Protein AF-A0A0P8YXM4-F1 (afdb_monomer_lite)

Structure (mmCIF, N/CA/C/O backbone):
data_AF-A0A0P8YXM4-F1
#
_entry.id   AF-A0A0P8YXM4-F1
#
loop_
_atom_site.group_PDB
_atom_site.id
_atom_site.type_symbol
_atom_site.label_atom_id
_atom_site.label_alt_id
_atom_site.label_comp_id
_atom_site.label_asym_id
_atom_site.label_entity_id
_atom_site.label_seq_id
_atom_site.pdbx_PDB_ins_code
_atom_site.Cartn_x
_atom_site.Cartn_y
_atom_site.Cartn_z
_atom_site.occupancy
_atom_site.B_iso_or_equiv
_atom_site.auth_seq_id
_atom_site.auth_comp_id
_atom_site.auth_asym_id
_atom_site.auth_atom_id
_atom_site.pdbx_PDB_model_num
ATOM 1 N N . MET A 1 1 ? 13.295 -24.618 -1.207 1.00 39.91 1 MET A N 1
ATOM 2 C CA . MET A 1 1 ? 12.733 -23.736 -0.164 1.00 39.91 1 MET A CA 1
ATOM 3 C C . MET A 1 1 ? 11.911 -22.681 -0.878 1.00 39.91 1 MET A C 1
ATOM 5 O O . MET A 1 1 ? 12.502 -21.823 -1.519 1.00 39.91 1 MET A O 1
ATOM 9 N N . ASP A 1 2 ? 10.583 -22.787 -0.838 1.00 53.12 2 ASP A N 1
ATOM 10 C CA . ASP A 1 2 ? 9.690 -21.793 -1.444 1.00 53.12 2 ASP A CA 1
ATOM 11 C C . ASP A 1 2 ? 9.523 -20.622 -0.479 1.00 53.12 2 ASP A C 1
ATOM 13 O O . ASP A 1 2 ? 8.840 -20.731 0.539 1.00 53.12 2 ASP A O 1
ATOM 17 N N . PHE A 1 3 ? 10.178 -19.502 -0.775 1.00 53.00 3 PHE A N 1
ATOM 18 C CA . PHE A 1 3 ? 9.963 -18.261 -0.044 1.00 53.00 3 PHE A CA 1
ATOM 19 C C . PHE A 1 3 ? 8.540 -17.758 -0.323 1.00 53.00 3 PHE A C 1
ATOM 21 O O . PHE A 1 3 ? 8.241 -17.307 -1.429 1.00 53.00 3 PHE A O 1
ATOM 28 N N . ARG A 1 4 ? 7.653 -17.852 0.672 1.00 58.88 4 ARG A N 1
ATOM 29 C CA . ARG A 1 4 ? 6.329 -17.220 0.655 1.00 58.88 4 ARG A CA 1
ATOM 30 C C . ARG A 1 4 ? 6.375 -16.024 1.601 1.00 58.88 4 ARG A C 1
ATOM 32 O O . ARG A 1 4 ? 6.383 -16.238 2.811 1.00 58.88 4 ARG A O 1
ATOM 39 N N . PRO A 1 5 ? 6.473 -14.789 1.093 1.00 60.66 5 PRO A N 1
ATOM 40 C CA . PRO A 1 5 ? 6.457 -13.632 1.969 1.00 60.66 5 PRO A CA 1
ATOM 41 C C . PRO A 1 5 ? 5.107 -13.553 2.690 1.00 60.66 5 PRO A C 1
ATOM 43 O O . PRO A 1 5 ? 4.067 -13.743 2.065 1.00 60.66 5 PRO A O 1
ATOM 46 N N . PHE A 1 6 ? 5.128 -13.236 3.987 1.00 73.19 6 PHE A N 1
ATOM 47 C CA . PHE A 1 6 ? 3.941 -12.997 4.829 1.00 73.19 6 PHE A CA 1
ATOM 48 C C . PHE A 1 6 ? 3.140 -11.745 4.423 1.00 73.19 6 PHE A C 1
ATOM 50 O O . PHE A 1 6 ? 2.269 -11.289 5.147 1.00 73.19 6 PHE A O 1
ATOM 57 N 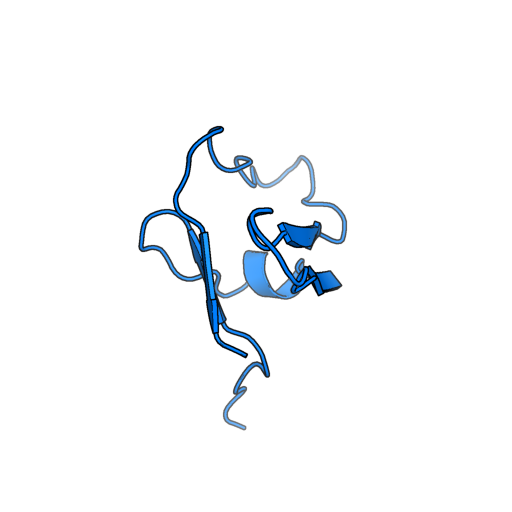N . THR A 1 7 ? 3.509 -11.108 3.315 1.00 79.75 7 THR A N 1
ATOM 58 C CA . THR A 1 7 ? 2.905 -9.878 2.822 1.00 79.75 7 THR A CA 1
ATOM 59 C C . THR A 1 7 ? 3.236 -9.733 1.345 1.00 79.75 7 THR A C 1
ATOM 61 O O . THR A 1 7 ? 4.394 -9.889 0.947 1.00 79.75 7 THR A O 1
ATOM 64 N N . ARG A 1 8 ? 2.242 -9.391 0.524 1.00 87.25 8 ARG A N 1
ATOM 65 C CA . ARG A 1 8 ? 2.438 -8.952 -0.859 1.00 87.25 8 ARG A CA 1
ATOM 66 C C . ARG A 1 8 ? 2.007 -7.501 -0.992 1.00 87.25 8 ARG A C 1
ATOM 68 O O . ARG A 1 8 ? 0.866 -7.156 -0.714 1.00 87.25 8 ARG A O 1
ATOM 75 N N . VAL A 1 9 ? 2.919 -6.666 -1.475 1.00 86.44 9 VAL A N 1
ATOM 76 C CA . VAL A 1 9 ? 2.640 -5.266 -1.803 1.00 86.44 9 VAL A CA 1
ATOM 77 C C . VAL A 1 9 ? 2.675 -5.113 -3.317 1.00 86.44 9 VAL A C 1
ATOM 79 O O . VAL A 1 9 ? 3.630 -5.542 -3.963 1.00 86.44 9 VAL A O 1
ATOM 82 N N . THR A 1 10 ? 1.636 -4.514 -3.882 1.00 88.44 10 THR A N 1
ATOM 83 C CA . THR A 1 10 ? 1.499 -4.227 -5.313 1.00 88.44 10 THR A CA 1
ATOM 84 C C . THR A 1 10 ? 1.297 -2.730 -5.492 1.00 88.44 10 THR A C 1
ATOM 86 O O . THR A 1 10 ? 0.471 -2.147 -4.797 1.00 88.44 10 THR A O 1
ATOM 89 N N . ILE A 1 11 ? 2.045 -2.114 -6.405 1.00 86.75 11 ILE A N 1
ATOM 90 C CA . ILE A 1 11 ? 1.988 -0.676 -6.694 1.00 86.75 11 ILE A CA 1
ATOM 91 C C . ILE A 1 11 ? 1.655 -0.505 -8.177 1.00 86.75 11 ILE A C 1
ATOM 93 O O . ILE A 1 11 ? 2.382 -1.029 -9.019 1.00 86.75 11 ILE A O 1
ATOM 97 N N . ASN A 1 12 ? 0.557 0.181 -8.510 1.00 88.44 12 ASN A N 1
ATOM 98 C CA . ASN A 1 12 ? 0.043 0.325 -9.884 1.00 88.44 12 ASN A CA 1
ATOM 99 C C . ASN A 1 12 ? -0.039 -1.017 -10.644 1.00 88.44 12 ASN A C 1
ATOM 101 O O . ASN A 1 12 ? 0.367 -1.130 -11.800 1.00 88.44 12 ASN A O 1
ATOM 105 N N . GLY A 1 13 ? -0.496 -2.073 -9.965 1.00 86.62 13 GLY A N 1
ATOM 106 C CA . GLY A 1 13 ? -0.590 -3.424 -10.534 1.00 86.62 13 GLY A CA 1
ATOM 107 C C . GLY A 1 13 ? 0.734 -4.199 -10.625 1.00 86.62 13 GLY A C 1
ATOM 108 O O . GLY A 1 13 ? 0.719 -5.377 -10.980 1.00 86.62 13 GLY A O 1
ATOM 109 N N . VAL A 1 14 ? 1.873 -3.600 -10.260 1.00 84.94 14 VAL A N 1
ATOM 110 C CA . VAL A 1 14 ? 3.186 -4.262 -10.254 1.00 84.94 14 VAL A CA 1
ATOM 111 C C . VAL A 1 14 ? 3.533 -4.735 -8.845 1.00 84.94 14 VAL A C 1
ATOM 113 O O . VAL A 1 14 ? 3.684 -3.938 -7.919 1.00 84.94 14 VAL A O 1
ATOM 116 N N . ALA A 1 15 ? 3.672 -6.049 -8.671 1.00 85.25 15 ALA A N 1
ATOM 117 C CA . ALA A 1 15 ? 4.063 -6.630 -7.391 1.00 85.25 15 ALA A CA 1
ATOM 118 C C . ALA A 1 15 ? 5.519 -6.277 -7.043 1.00 85.25 15 ALA A C 1
ATOM 120 O O . ALA A 1 15 ? 6.428 -6.437 -7.866 1.00 85.25 15 ALA A O 1
ATOM 121 N N . LEU A 1 16 ? 5.758 -5.863 -5.796 1.00 82.50 16 LEU A N 1
ATOM 122 C CA . LEU A 1 16 ? 7.108 -5.720 -5.262 1.00 82.50 16 LEU A CA 1
ATOM 123 C C . LEU A 1 16 ? 7.751 -7.103 -5.164 1.00 82.50 16 LEU A C 1
ATOM 125 O O . LEU A 1 16 ? 7.278 -7.986 -4.451 1.00 82.50 16 LEU A O 1
ATOM 129 N N . THR A 1 17 ? 8.847 -7.289 -5.891 1.00 80.88 17 THR A N 1
ATOM 130 C CA . THR A 1 17 ? 9.584 -8.555 -5.942 1.00 80.88 17 THR A CA 1
ATOM 131 C C . THR A 1 17 ? 11.091 -8.319 -5.866 1.00 80.88 17 THR A C 1
ATOM 133 O O . THR A 1 17 ? 11.588 -7.201 -6.045 1.00 80.88 17 THR A O 1
ATOM 136 N N . GLY A 1 18 ? 11.837 -9.387 -5.568 1.00 79.25 18 GLY A N 1
ATOM 137 C CA . GLY A 1 18 ? 13.298 -9.387 -5.588 1.00 79.25 18 GLY A CA 1
ATOM 138 C C . GLY A 1 18 ? 13.912 -8.354 -4.641 1.00 79.25 18 GLY A C 1
ATOM 139 O O . GLY A 1 18 ? 13.610 -8.327 -3.451 1.00 79.25 18 GLY A O 1
ATOM 140 N N . PHE A 1 19 ? 14.786 -7.503 -5.181 1.00 75.75 19 PHE A N 1
ATOM 141 C CA . PHE A 1 19 ? 15.531 -6.512 -4.402 1.00 75.75 19 PHE A CA 1
ATOM 142 C C . PHE A 1 19 ? 14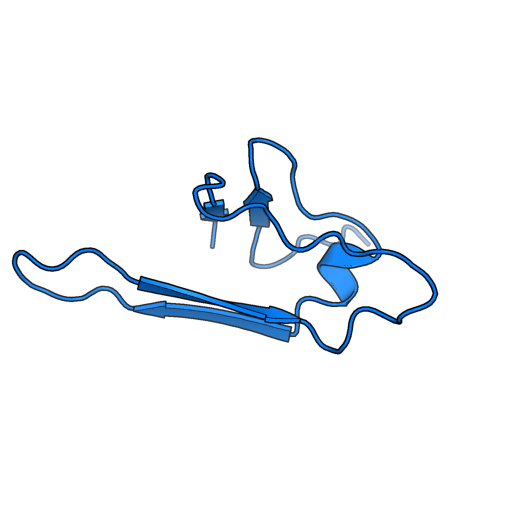.627 -5.485 -3.712 1.00 75.75 19 PHE A C 1
ATOM 144 O O . PHE A 1 19 ? 14.893 -5.107 -2.582 1.00 75.75 19 PHE A O 1
ATOM 151 N N . LEU A 1 20 ? 13.542 -5.043 -4.354 1.00 74.31 20 LEU A N 1
ATOM 152 C CA . LEU A 1 20 ? 12.653 -4.049 -3.744 1.00 74.31 20 LEU A CA 1
ATOM 153 C C . LEU A 1 20 ? 11.905 -4.622 -2.545 1.00 74.31 20 LEU A C 1
ATOM 155 O O . LEU A 1 20 ? 11.772 -3.954 -1.525 1.00 74.31 20 LEU A O 1
ATOM 159 N N . PHE A 1 21 ? 11.483 -5.882 -2.651 1.00 79.19 21 PHE A N 1
ATOM 160 C CA . PHE A 1 21 ? 10.885 -6.586 -1.528 1.00 79.19 21 PHE A CA 1
ATOM 161 C C . PHE A 1 21 ? 11.896 -6.802 -0.394 1.00 79.19 21 PHE A C 1
ATOM 163 O O . PHE A 1 21 ? 11.545 -6.645 0.767 1.00 79.19 21 PHE A O 1
ATOM 170 N N . SER A 1 22 ? 13.167 -7.092 -0.698 1.00 80.56 22 SER A N 1
ATOM 171 C CA . SER A 1 22 ? 14.189 -7.242 0.350 1.00 80.56 22 SER A CA 1
ATOM 172 C C . SER A 1 22 ? 14.538 -5.938 1.071 1.00 80.56 22 SER A C 1
ATOM 174 O O . SER A 1 22 ? 15.129 -5.987 2.146 1.00 80.56 22 SER A O 1
ATOM 176 N N . GLN A 1 23 ? 14.184 -4.782 0.496 1.00 81.31 23 GLN A N 1
ATOM 177 C CA . GLN A 1 23 ? 14.305 -3.486 1.163 1.00 81.31 23 GLN A CA 1
ATOM 178 C C . GLN A 1 23 ? 13.075 -3.130 2.005 1.00 81.31 23 GLN A C 1
ATOM 180 O O . GLN A 1 23 ? 13.135 -2.138 2.722 1.00 81.31 23 GLN A O 1
ATOM 185 N N . LEU A 1 24 ? 11.969 -3.874 1.928 1.00 82.94 24 LEU A N 1
ATOM 186 C CA . LEU A 1 24 ? 10.773 -3.619 2.729 1.00 82.94 24 LEU A CA 1
ATOM 187 C C . LEU A 1 24 ? 11.050 -3.967 4.197 1.00 82.94 24 LEU A C 1
ATOM 189 O O . LEU A 1 24 ? 11.284 -5.129 4.523 1.00 82.94 24 LEU A O 1
ATOM 193 N N . THR A 1 25 ? 11.030 -2.971 5.084 1.00 86.50 25 THR A N 1
ATOM 194 C CA . THR A 1 25 ? 11.331 -3.171 6.515 1.00 86.50 25 THR A CA 1
ATOM 195 C C . THR A 1 25 ? 10.097 -3.195 7.388 1.00 86.50 25 THR A C 1
ATOM 197 O O . THR A 1 25 ? 10.104 -3.853 8.425 1.00 86.50 25 THR A O 1
ATOM 200 N N . SER A 1 26 ? 9.053 -2.470 6.996 1.00 86.44 26 SER A N 1
ATOM 201 C CA . SER A 1 26 ? 7.829 -2.363 7.775 1.00 86.44 26 SER A CA 1
ATOM 202 C C . SER A 1 26 ? 6.633 -2.138 6.865 1.00 86.44 26 SER A C 1
ATOM 204 O O . SER A 1 26 ? 6.704 -1.362 5.910 1.00 86.44 26 SER A O 1
ATOM 206 N N . VAL A 1 27 ? 5.532 -2.807 7.198 1.00 87.81 27 VAL A N 1
ATOM 207 C CA . VAL A 1 27 ? 4.193 -2.502 6.701 1.00 87.81 27 VAL A CA 1
ATOM 208 C C . VAL A 1 27 ? 3.297 -2.377 7.920 1.00 87.81 27 VAL A C 1
ATOM 210 O O . VAL A 1 27 ? 3.146 -3.329 8.684 1.00 87.81 27 VAL A O 1
ATOM 213 N N . ARG A 1 28 ? 2.711 -1.199 8.107 1.00 88.56 28 ARG A N 1
ATOM 214 C CA . ARG A 1 28 ? 1.749 -0.928 9.171 1.00 88.56 28 ARG A CA 1
ATOM 215 C C . ARG A 1 28 ? 0.424 -0.544 8.542 1.00 88.56 28 ARG A C 1
ATOM 217 O O . ARG A 1 28 ? 0.354 0.443 7.822 1.00 88.56 28 ARG A O 1
ATOM 224 N N . VAL A 1 29 ? -0.620 -1.300 8.854 1.00 87.94 29 VAL A N 1
ATOM 225 C CA . VAL A 1 29 ? -1.997 -0.973 8.479 1.00 87.94 29 VAL A CA 1
ATOM 226 C C . VAL A 1 29 ? -2.725 -0.532 9.741 1.00 87.94 29 VAL A C 1
ATOM 228 O O . VAL A 1 29 ? -2.680 -1.223 10.758 1.00 87.94 29 VAL A O 1
ATOM 231 N N . THR A 1 30 ? -3.344 0.641 9.688 1.00 88.81 30 THR A N 1
ATOM 232 C CA . THR A 1 30 ? -4.173 1.185 10.759 1.00 88.81 30 THR A CA 1
ATOM 233 C C . THR A 1 30 ? -5.597 1.286 10.239 1.00 88.81 30 THR A C 1
ATOM 235 O O . THR A 1 30 ? -5.919 2.190 9.467 1.00 88.81 30 THR A O 1
ATOM 238 N N . ASP A 1 31 ? -6.418 0.339 10.680 1.00 86.69 31 ASP A N 1
ATOM 239 C CA . ASP A 1 31 ? -7.870 0.390 10.549 1.00 86.69 31 ASP A CA 1
ATOM 240 C C . ASP A 1 31 ? -8.404 1.386 11.584 1.00 86.69 31 ASP A C 1
ATOM 242 O O . ASP A 1 31 ? -8.111 1.278 12.783 1.00 86.69 31 ASP A O 1
ATOM 246 N N . THR A 1 32 ? -9.106 2.412 11.111 1.00 83.69 32 THR A N 1
ATOM 247 C CA . THR A 1 32 ? -9.676 3.445 11.977 1.00 83.69 32 THR A CA 1
ATOM 248 C C . THR A 1 32 ? -11.191 3.354 11.923 1.00 83.69 32 THR A C 1
ATOM 250 O O . THR A 1 32 ? -11.808 3.640 10.904 1.00 83.69 32 THR A O 1
ATOM 253 N N . ALA A 1 33 ? -11.820 3.034 13.055 1.00 80.38 33 ALA A N 1
ATOM 254 C CA . ALA A 1 33 ? -13.275 2.993 13.135 1.00 80.38 33 ALA A CA 1
ATOM 255 C C . ALA A 1 33 ? -13.902 4.378 12.859 1.00 80.38 33 ALA A C 1
ATOM 257 O O . ALA A 1 33 ? -13.529 5.375 13.482 1.00 80.38 33 ALA A O 1
ATOM 258 N N . GLY A 1 34 ? -14.905 4.430 11.976 1.00 75.12 34 GLY A N 1
ATOM 259 C CA . GLY A 1 34 ? -15.700 5.631 11.689 1.00 75.12 34 GLY A CA 1
ATOM 260 C C . GLY A 1 34 ? -15.736 6.006 10.203 1.00 75.12 34 GLY A C 1
ATOM 261 O O . GLY A 1 34 ? -15.741 5.141 9.339 1.00 75.12 34 GLY A O 1
ATOM 262 N N . PHE A 1 35 ? -15.801 7.312 9.910 1.00 74.12 35 PHE A N 1
ATOM 263 C CA . PHE A 1 35 ? -15.815 7.874 8.544 1.00 74.12 35 PHE A CA 1
ATOM 264 C C . PHE A 1 35 ? -14.413 8.209 8.004 1.00 74.12 35 PHE A C 1
ATOM 266 O O . PHE A 1 35 ? -14.284 8.912 7.003 1.00 74.12 35 PHE A O 1
ATOM 273 N N . VAL A 1 36 ? -13.363 7.786 8.705 1.00 82.25 36 VAL A N 1
ATOM 274 C CA . VAL A 1 36 ? -11.974 8.065 8.334 1.00 82.25 36 VAL A CA 1
ATOM 275 C C . VAL A 1 36 ? -11.452 6.873 7.551 1.00 82.25 36 VAL A C 1
ATOM 277 O O . VAL A 1 36 ? -11.658 5.737 7.959 1.00 82.25 36 VAL A O 1
ATOM 280 N N . SER A 1 37 ? -10.794 7.133 6.425 1.00 84.88 37 SER A N 1
ATOM 281 C CA . SER A 1 37 ? -10.167 6.079 5.635 1.00 84.88 37 SER A CA 1
ATOM 282 C C . SER A 1 37 ? -9.061 5.379 6.420 1.00 84.88 37 SER A C 1
ATOM 284 O O . SER A 1 37 ? -8.313 6.021 7.163 1.00 84.88 37 SER A O 1
ATOM 286 N N . ASP A 1 38 ? -8.903 4.083 6.172 1.00 86.81 38 ASP A N 1
ATOM 287 C CA . ASP A 1 38 ? -7.753 3.324 6.647 1.00 86.81 38 ASP A CA 1
ATOM 288 C C . ASP A 1 38 ? -6.450 3.949 6.158 1.00 86.81 38 ASP A C 1
ATOM 290 O O . ASP A 1 38 ? -6.367 4.536 5.072 1.00 86.81 38 ASP A O 1
ATOM 294 N N . THR A 1 39 ? -5.404 3.800 6.964 1.00 88.00 39 THR A N 1
ATOM 295 C CA . THR A 1 39 ? -4.077 4.306 6.620 1.00 88.00 39 THR A CA 1
ATOM 296 C C . THR A 1 39 ? -3.074 3.169 6.596 1.00 88.00 39 THR A C 1
ATOM 298 O O . THR A 1 39 ? -3.050 2.314 7.482 1.00 88.00 39 THR A O 1
ATOM 301 N N . ALA A 1 40 ? -2.232 3.154 5.568 1.00 88.06 40 ALA A N 1
ATOM 302 C CA . ALA A 1 40 ? -1.135 2.211 5.449 1.00 88.06 40 ALA A CA 1
ATOM 303 C C . ALA A 1 40 ? 0.190 2.967 5.344 1.00 88.06 40 ALA A C 1
ATOM 305 O O . ALA A 1 40 ? 0.325 3.905 4.560 1.00 88.06 40 ALA A O 1
ATOM 306 N N . GLU A 1 41 ? 1.171 2.534 6.126 1.00 89.44 41 GLU A N 1
ATOM 307 C CA . GLU A 1 41 ? 2.532 3.049 6.115 1.00 89.44 41 GLU A CA 1
ATOM 308 C C . GLU A 1 41 ? 3.486 1.932 5.691 1.00 89.44 41 GLU A C 1
ATOM 310 O O . GLU A 1 41 ? 3.477 0.835 6.254 1.00 89.44 41 GLU A O 1
ATOM 315 N N . ILE A 1 42 ? 4.304 2.214 4.677 1.00 86.81 42 ILE A N 1
ATOM 316 C CA . ILE A 1 42 ? 5.283 1.282 4.123 1.00 86.81 42 ILE A CA 1
ATOM 317 C C . ILE A 1 42 ? 6.666 1.918 4.244 1.00 86.81 42 ILE A C 1
ATOM 319 O O . ILE A 1 42 ? 6.912 2.991 3.693 1.00 86.81 42 ILE A O 1
ATOM 323 N N . THR A 1 43 ? 7.581 1.247 4.940 1.00 86.81 43 THR A N 1
ATOM 324 C CA . THR A 1 43 ? 8.951 1.729 5.157 1.00 86.81 43 THR A CA 1
ATOM 325 C C . THR A 1 43 ? 9.958 0.857 4.414 1.00 86.81 43 THR A C 1
ATOM 327 O O . THR A 1 43 ? 9.868 -0.372 4.436 1.00 86.81 43 THR A O 1
ATOM 330 N N . PHE A 1 44 ? 10.952 1.497 3.792 1.00 83.44 44 PHE A N 1
ATOM 331 C CA . PHE A 1 44 ? 12.058 0.826 3.111 1.00 83.44 44 PHE A CA 1
ATOM 332 C C . PHE A 1 44 ? 13.402 1.129 3.790 1.00 83.44 44 PHE A C 1
ATOM 334 O O . PHE A 1 44 ? 13.645 2.256 4.218 1.00 83.44 44 PHE A O 1
ATOM 341 N N . ALA A 1 45 ? 14.297 0.139 3.842 1.00 78.69 45 ALA A N 1
ATOM 342 C CA . ALA A 1 45 ? 15.535 0.118 4.632 1.00 78.69 45 ALA A CA 1
ATOM 343 C C . ALA A 1 45 ? 16.636 1.094 4.204 1.00 78.69 45 ALA A C 1
ATOM 345 O O . ALA A 1 45 ? 17.683 1.075 4.846 1.00 78.69 45 ALA A O 1
ATOM 346 N N . ASN A 1 46 ? 16.411 1.909 3.163 1.00 65.69 46 ASN A N 1
ATOM 347 C CA . ASN A 1 46 ? 17.388 2.667 2.362 1.00 65.69 46 ASN A CA 1
ATOM 348 C C . ASN A 1 46 ? 17.590 2.039 0.973 1.00 65.69 46 ASN A C 1
ATOM 350 O O . ASN A 1 46 ? 18.419 1.161 0.742 1.00 65.69 46 ASN A O 1
ATOM 354 N N . VAL A 1 47 ? 16.814 2.531 0.013 1.00 61.47 47 VAL A N 1
ATOM 355 C CA . VAL A 1 47 ? 17.016 2.260 -1.409 1.00 61.47 47 VAL A CA 1
ATOM 356 C C . VAL A 1 47 ? 18.268 2.995 -1.872 1.00 61.47 47 VAL A C 1
ATOM 358 O O . VAL A 1 47 ? 18.249 4.197 -2.109 1.00 61.47 47 VAL A O 1
ATOM 361 N N . SER A 1 48 ? 19.379 2.258 -1.929 1.00 51.22 48 SER A N 1
ATOM 362 C CA . SER A 1 48 ? 20.688 2.745 -2.372 1.00 51.22 48 SER A CA 1
ATOM 363 C C . SER A 1 48 ? 20.578 3.727 -3.546 1.00 51.22 48 SER A C 1
ATOM 365 O O . SER A 1 48 ? 19.985 3.402 -4.573 1.00 51.22 48 SER A O 1
ATOM 367 N N . ALA A 1 49 ? 21.236 4.887 -3.438 1.00 53.06 49 ALA A N 1
ATOM 368 C CA . ALA A 1 49 ? 21.304 5.911 -4.489 1.00 53.06 49 ALA A CA 1
ATOM 369 C C . ALA A 1 49 ? 21.809 5.383 -5.855 1.00 53.06 49 ALA A C 1
ATOM 371 O O . ALA A 1 49 ? 21.620 6.032 -6.882 1.00 53.06 49 ALA A O 1
ATOM 372 N N . LEU A 1 50 ? 22.436 4.198 -5.875 1.00 52.53 50 LEU A N 1
ATOM 373 C CA . LEU A 1 50 ? 22.969 3.528 -7.065 1.00 52.53 50 LEU A CA 1
ATOM 374 C C . LEU A 1 50 ? 21.926 2.715 -7.850 1.00 52.53 50 LEU A C 1
ATOM 376 O O . LEU A 1 50 ? 22.154 2.398 -9.017 1.00 52.53 50 LEU A O 1
ATOM 380 N N . LYS A 1 51 ? 20.771 2.392 -7.258 1.00 53.00 51 LYS A N 1
ATOM 381 C CA . LYS A 1 51 ? 19.628 1.810 -7.970 1.00 53.00 51 LYS A CA 1
ATOM 382 C C . LYS A 1 51 ? 18.390 2.607 -7.608 1.00 53.00 51 LYS A C 1
ATOM 384 O O . LYS A 1 51 ? 17.893 2.500 -6.495 1.00 53.00 51 LYS A O 1
ATOM 389 N N . ARG A 1 52 ? 17.894 3.380 -8.582 1.00 52.59 52 ARG A N 1
ATOM 390 C CA . ARG A 1 52 ? 16.624 4.110 -8.509 1.00 52.59 52 ARG A CA 1
ATOM 391 C C . ARG A 1 52 ? 15.508 3.142 -8.131 1.00 52.59 52 ARG A C 1
ATOM 393 O O . ARG A 1 52 ? 14.873 2.546 -8.994 1.00 52.59 52 ARG A O 1
ATOM 400 N N . PHE A 1 53 ? 15.230 3.018 -6.845 1.00 60.75 53 PHE A N 1
ATOM 401 C CA . PHE A 1 53 ? 13.844 2.940 -6.454 1.00 60.75 53 PHE A CA 1
ATOM 402 C C . PHE A 1 53 ? 13.268 4.305 -6.784 1.00 60.75 53 PHE A C 1
ATOM 404 O O . PHE A 1 53 ? 13.504 5.289 -6.084 1.00 60.75 53 PHE A O 1
ATOM 411 N N . SER A 1 54 ? 12.619 4.389 -7.938 1.00 65.19 54 SER A N 1
ATOM 412 C CA . SER A 1 54 ? 11.695 5.479 -8.176 1.00 65.19 54 SER A CA 1
ATOM 413 C C . SER A 1 54 ? 10.609 5.332 -7.122 1.00 65.19 54 SER A C 1
ATOM 415 O O . SER A 1 54 ? 9.876 4.339 -7.1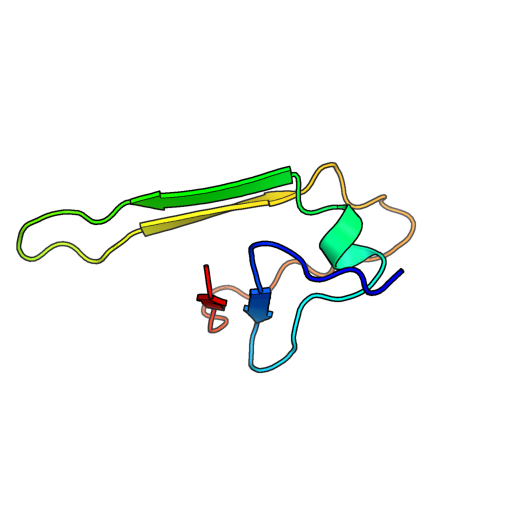37 1.00 65.19 54 SER A O 1
ATOM 417 N N . LEU A 1 55 ? 10.558 6.282 -6.189 1.00 68.19 55 LEU A N 1
ATOM 418 C CA . LEU A 1 55 ? 9.411 6.414 -5.305 1.00 68.19 55 LEU A CA 1
ATOM 419 C C . LEU A 1 55 ? 8.148 6.390 -6.187 1.00 68.19 55 LEU A C 1
ATOM 421 O O . LEU A 1 55 ? 8.167 7.020 -7.251 1.00 68.19 55 LEU A O 1
ATOM 425 N N . PRO A 1 56 ? 7.093 5.654 -5.803 1.00 74.00 56 PRO A N 1
ATOM 426 C CA . PRO A 1 56 ? 5.837 5.695 -6.534 1.00 74.00 56 PRO A CA 1
ATOM 427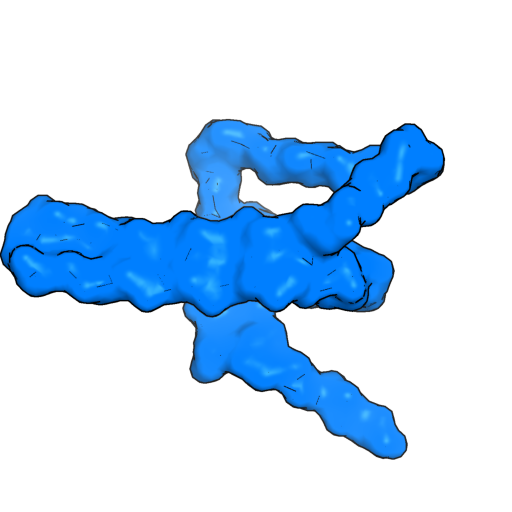 C C . PRO A 1 56 ? 5.367 7.140 -6.673 1.00 74.00 56 PRO A C 1
ATOM 429 O O . PRO A 1 56 ? 5.539 7.945 -5.754 1.00 74.00 56 PRO A O 1
ATOM 432 N N . GLU A 1 57 ? 4.776 7.469 -7.815 1.00 81.75 57 GLU A N 1
ATOM 433 C CA . GLU A 1 57 ? 4.175 8.785 -7.991 1.00 81.75 57 GLU A CA 1
ATOM 434 C C . GLU A 1 57 ? 3.041 8.982 -6.969 1.00 81.75 57 GLU A C 1
ATOM 436 O O . GLU A 1 57 ? 2.312 8.027 -6.668 1.00 81.75 57 GLU A O 1
ATOM 441 N N . PRO A 1 58 ? 2.866 10.195 -6.414 1.00 84.88 58 PRO A N 1
ATOM 442 C CA . PRO A 1 58 ? 1.719 10.489 -5.567 1.00 84.88 58 PRO A CA 1
ATOM 443 C C . PRO A 1 58 ? 0.410 10.146 -6.287 1.00 84.88 58 PRO A C 1
ATOM 445 O O . PRO A 1 58 ? 0.190 10.571 -7.418 1.00 84.88 58 PRO A O 1
ATOM 448 N N . GLY A 1 59 ? -0.454 9.374 -5.626 1.00 84.81 59 GLY A N 1
ATOM 449 C CA . GLY A 1 59 ? -1.695 8.864 -6.217 1.00 84.81 59 GLY A CA 1
ATOM 450 C C . GLY A 1 59 ? -1.578 7.482 -6.866 1.00 84.81 59 GLY A C 1
ATOM 451 O O . GLY A 1 59 ? -2.583 6.975 -7.357 1.00 84.81 59 GLY A O 1
ATOM 452 N N . ALA A 1 60 ? -0.399 6.851 -6.842 1.00 86.38 60 ALA A N 1
ATOM 453 C CA . ALA A 1 60 ? -0.261 5.446 -7.212 1.00 86.38 60 ALA A CA 1
ATOM 454 C C . ALA A 1 60 ? -1.161 4.549 -6.345 1.00 86.38 60 ALA A C 1
ATOM 456 O O . ALA A 1 60 ? -1.239 4.712 -5.124 1.00 86.38 60 ALA A O 1
ATOM 457 N N . GLU A 1 61 ? -1.811 3.574 -6.975 1.00 89.00 61 GLU A N 1
ATOM 458 C CA . GLU A 1 61 ? -2.632 2.591 -6.277 1.00 89.00 61 GLU A CA 1
ATOM 459 C C . GLU A 1 61 ? -1.724 1.601 -5.547 1.00 89.00 61 GLU A C 1
ATOM 461 O O . GLU A 1 61 ? -0.834 0.995 -6.151 1.00 89.00 61 GLU A O 1
ATOM 466 N N . VAL A 1 62 ? -1.963 1.421 -4.248 1.00 88.19 62 VAL A N 1
ATOM 467 C CA . VAL A 1 62 ? -1.213 0.487 -3.408 1.00 88.19 62 VAL A 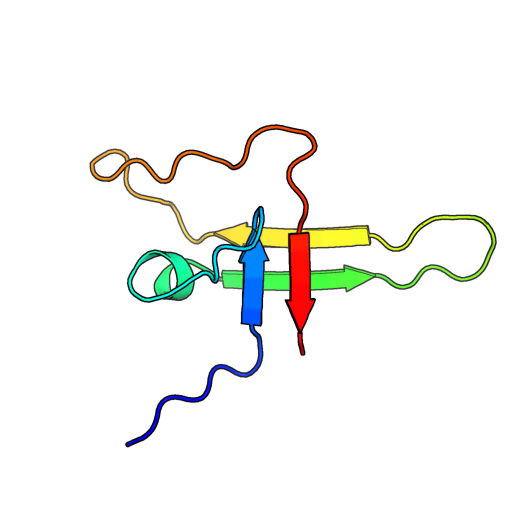CA 1
ATOM 468 C C . VAL A 1 62 ? -2.163 -0.577 -2.876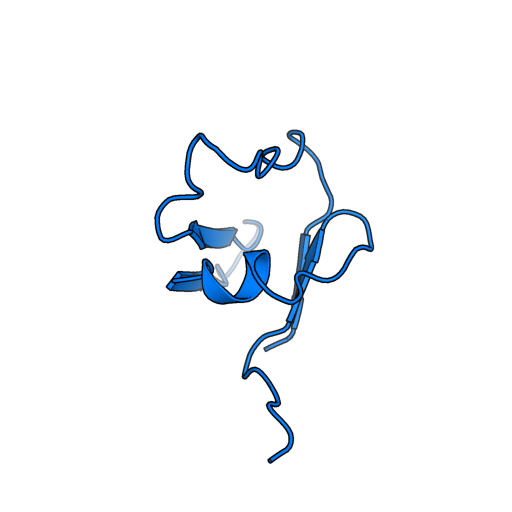 1.00 88.19 62 VAL A C 1
ATOM 470 O O . VAL A 1 62 ? -3.094 -0.275 -2.135 1.00 88.19 62 VAL A O 1
ATOM 473 N N . LYS A 1 63 ? -1.895 -1.837 -3.222 1.00 90.44 63 LYS A N 1
ATOM 474 C CA . LYS A 1 63 ? -2.601 -3.007 -2.692 1.00 90.44 63 LYS A CA 1
ATOM 475 C C . LYS A 1 63 ? -1.677 -3.785 -1.764 1.00 90.44 63 LYS A C 1
ATOM 477 O O . LYS A 1 63 ? -0.571 -4.156 -2.162 1.00 90.44 63 LYS A O 1
ATOM 482 N N . ILE A 1 64 ? -2.152 -4.060 -0.554 1.00 88.12 64 ILE A N 1
ATOM 483 C CA . ILE A 1 64 ? -1.443 -4.840 0.462 1.00 88.12 64 ILE A CA 1
ATOM 484 C C . ILE A 1 64 ? -2.266 -6.096 0.747 1.00 88.12 64 ILE A C 1
ATOM 486 O O . ILE A 1 64 ? -3.451 -6.009 1.056 1.00 88.12 64 ILE A O 1
ATOM 490 N N . GLU A 1 65 ? -1.639 -7.259 0.617 1.00 88.50 65 GLU A N 1
ATOM 491 C CA . GLU A 1 65 ? -2.210 -8.563 0.953 1.00 88.50 65 GLU A CA 1
ATOM 492 C C . GLU A 1 65 ? -1.390 -9.131 2.118 1.00 88.50 65 GLU A C 1
ATOM 494 O O . GLU A 1 65 ? -0.186 -9.341 1.951 1.00 88.50 65 GLU A O 1
ATOM 499 N N . LEU A 1 66 ? -2.022 -9.312 3.283 1.00 80.00 66 LEU A N 1
ATOM 500 C CA . LEU A 1 66 ? -1.434 -9.907 4.493 1.00 80.00 66 LEU A CA 1
ATOM 501 C C . LEU A 1 66 ? -1.750 -11.407 4.570 1.00 80.00 66 LEU A C 1
ATOM 503 O O . LEU A 1 66 ? -2.871 -11.786 4.159 1.00 80.00 66 LEU A O 1
#

Foldseek 3Di:
DDDDDPKWKAWLNRIQDDPRVVQWDDWDWADDPDPDDIDIDTDGNDPDPVDDPPDHDPPIDMDMDD

Radius of gyration: 13.28 Å; chains: 1; bounding box: 39×34×24 Å

Secondary structure (DSSP, 8-state):
-----S-EEEETTEEP-HHHHHTEEEEEEE--SSSSPPEEEEEES---TTS---PPPTT--EEEE-

pLDDT: mean 77.73, std 12.61, range [39.91, 90.44]

Sequence (66 aa):
MDFRPFTRVTINGVALTGFLFSQLTSVRVTDTAGFVSDTAEITFANVSALKRFSLPEPGAEVKIEL